Protein AF-A0A9E4YCP3-F1 (afdb_monomer)

Secondary structure (DSSP, 8-state):
----------------S---SS-SS-HHHHHHHHHHHTTSS-S-S-EETTT--B-S-SSSB-TTT--BHHHH-EESS--HHHHHHHHHHHHHHHHHHHHHHHHHHHHHHHHHHHHHHHH-S-HHHHHHHHHHHHHHHHHHHHHHHHHHHHHHHHHH--

Radius of gyration: 27.19 Å; Cα contacts (8 Å, |Δi|>4): 108; chains: 1; bounding box: 54×37×96 Å

pLDDT: mean 76.54, std 17.13, range [31.8, 91.44]

Sequence (158 aa):
MTRAQAGERPSSPGASAGARDDEIVSARLVAWLDAVLAGRAPNAGRFCGNCYHPRQAEDGDCPHCGSSVAKAGTVDSVPLVIIEAHRRRRGREGLVVRSIAWIGLTIGVVLALVPLAFAGVTWWTLTAFFGLLIFFYIFSANVANSLGDAWGYRWGLA

Solvent-accessible surface area (backbone atoms only — not comparable to full-atom values): 9597 Å² total; per-residue (Å²): 141,79,87,88,82,86,83,79,76,85,76,78,79,74,99,77,84,79,97,75,86,86,70,91,62,52,70,71,36,53,56,49,52,52,31,35,77,68,71,75,40,72,80,60,57,46,18,36,50,79,72,52,41,72,53,90,68,85,76,62,56,38,92,83,80,62,51,40,36,95,79,46,41,70,32,52,52,78,59,66,70,59,56,52,51,50,52,54,53,54,52,51,55,54,49,52,58,50,48,54,53,50,51,52,52,49,52,48,53,52,62,33,45,46,46,51,76,75,69,42,95,46,76,67,39,53,51,47,28,56,49,44,48,54,50,46,51,54,51,49,54,52,50,49,52,57,52,46,52,57,51,49,55,56,62,76,75,107

Structure (mmCIF, N/CA/C/O backbone):
data_AF-A0A9E4YCP3-F1
#
_entry.id   AF-A0A9E4YCP3-F1
#
loop_
_atom_site.group_PDB
_atom_site.id
_atom_site.type_symbol
_atom_site.label_atom_id
_atom_site.label_alt_id
_atom_site.label_comp_id
_atom_site.label_asym_id
_atom_site.label_entity_id
_atom_site.label_seq_id
_atom_site.pdbx_PDB_ins_code
_atom_site.Cartn_x
_atom_site.Cartn_y
_atom_site.Cartn_z
_atom_site.occupancy
_atom_site.B_iso_or_equiv
_atom_site.auth_seq_id
_atom_site.auth_comp_id
_atom_site.auth_asym_id
_atom_site.auth_atom_id
_atom_site.pdbx_PDB_model_num
ATOM 1 N N . MET A 1 1 ? 24.838 21.438 63.821 1.00 37.72 1 MET A N 1
ATOM 2 C CA . MET A 1 1 ? 25.461 21.666 62.497 1.00 37.72 1 MET A CA 1
ATOM 3 C C . MET A 1 1 ? 25.359 20.331 61.760 1.00 37.72 1 MET A C 1
ATOM 5 O O . MET A 1 1 ? 25.873 19.379 62.312 1.00 37.72 1 MET A O 1
ATOM 9 N N . THR A 1 2 ? 24.655 20.082 60.653 1.00 42.78 2 THR A N 1
ATOM 10 C CA . THR A 1 2 ? 24.003 20.904 59.618 1.00 42.78 2 THR A CA 1
ATOM 11 C C . THR A 1 2 ? 23.115 19.954 58.766 1.00 42.78 2 THR A C 1
ATOM 13 O O . THR A 1 2 ? 23.507 18.810 58.576 1.00 42.78 2 THR A O 1
ATOM 16 N N . ARG A 1 3 ? 21.927 20.432 58.335 1.00 41.78 3 ARG A N 1
ATOM 17 C CA . ARG A 1 3 ? 21.012 20.037 57.213 1.00 41.78 3 ARG A CA 1
ATOM 18 C C . ARG A 1 3 ? 21.318 18.765 56.382 1.00 41.78 3 ARG A C 1
ATOM 20 O O . ARG A 1 3 ? 22.441 18.608 55.938 1.00 41.78 3 ARG A O 1
ATOM 27 N N . ALA A 1 4 ? 20.377 17.840 56.135 1.00 43.50 4 ALA A N 1
ATOM 28 C CA . ALA A 1 4 ? 19.083 17.888 55.402 1.00 43.50 4 ALA A CA 1
ATOM 29 C C . ALA A 1 4 ? 19.172 17.467 53.912 1.00 43.50 4 ALA A C 1
ATOM 31 O O . ALA A 1 4 ? 20.151 17.787 53.252 1.00 43.50 4 ALA A O 1
ATOM 32 N N . GLN A 1 5 ? 18.052 16.890 53.428 1.00 47.66 5 GLN A N 1
ATOM 33 C CA . GLN A 1 5 ? 17.607 16.602 52.041 1.00 47.66 5 GLN A CA 1
ATOM 34 C C . GLN A 1 5 ? 17.860 15.149 51.581 1.00 47.66 5 GLN A C 1
ATOM 36 O O . GLN A 1 5 ? 18.993 14.757 51.344 1.00 47.66 5 GLN A O 1
ATOM 41 N N . ALA A 1 6 ? 16.881 14.230 51.581 1.00 45.66 6 ALA A N 1
ATOM 42 C CA . ALA A 1 6 ? 15.571 14.242 50.901 1.00 45.66 6 ALA A CA 1
ATOM 43 C C . ALA A 1 6 ? 15.721 14.525 49.398 1.00 45.66 6 ALA A C 1
ATOM 45 O O . ALA A 1 6 ? 15.612 15.660 48.952 1.00 45.66 6 ALA A O 1
ATOM 46 N N . GLY A 1 7 ? 16.043 13.473 48.641 1.00 37.69 7 GLY A N 1
ATOM 47 C CA . GLY A 1 7 ? 16.017 13.478 47.184 1.00 37.69 7 GLY A CA 1
ATOM 48 C C . GLY A 1 7 ? 14.645 13.033 46.691 1.00 37.69 7 GLY A C 1
ATOM 49 O O . GLY A 1 7 ? 14.375 11.834 46.600 1.00 37.69 7 GLY A O 1
ATOM 50 N N . GLU A 1 8 ? 13.788 14.010 46.409 1.00 39.44 8 GLU A N 1
ATOM 51 C CA . GLU A 1 8 ? 12.559 13.879 45.629 1.00 39.44 8 GLU A CA 1
ATOM 52 C C . GLU A 1 8 ? 12.842 13.128 44.312 1.00 39.44 8 GLU A C 1
ATOM 54 O O . GLU A 1 8 ? 13.697 13.536 43.523 1.00 39.44 8 GLU A O 1
ATOM 59 N N . ARG A 1 9 ? 12.105 12.045 44.029 1.00 38.47 9 ARG A N 1
ATOM 60 C CA . ARG A 1 9 ? 11.975 11.566 42.646 1.00 38.47 9 ARG A CA 1
ATOM 61 C C . ARG A 1 9 ? 11.066 12.555 41.918 1.00 38.47 9 ARG A C 1
ATOM 63 O O . ARG A 1 9 ? 9.967 12.792 42.418 1.00 38.47 9 ARG A O 1
ATOM 70 N N . PRO A 1 10 ? 11.445 13.090 40.748 1.00 41.00 10 PRO A N 1
ATOM 71 C CA . PRO A 1 10 ? 10.503 13.827 39.928 1.00 41.00 10 PRO A CA 1
ATOM 72 C C . PRO A 1 10 ? 9.403 12.870 39.458 1.00 41.00 10 PRO A C 1
ATOM 74 O O . PRO A 1 10 ? 9.589 12.039 38.567 1.00 41.00 10 PRO A O 1
ATOM 77 N N . SER A 1 11 ? 8.247 12.991 40.104 1.00 41.38 11 SER A N 1
ATOM 78 C CA . SER A 1 11 ? 6.947 12.566 39.609 1.00 41.38 11 SER A CA 1
ATOM 79 C C . SER A 1 11 ? 6.761 13.187 38.228 1.00 41.38 11 SER A C 1
ATOM 81 O O . SER A 1 11 ? 6.539 14.390 38.128 1.00 41.38 11 SER A O 1
ATOM 83 N N . SER A 1 12 ? 6.905 12.401 37.159 1.00 35.81 12 SER A N 1
ATOM 84 C CA . SER A 1 12 ? 6.539 12.860 35.817 1.00 35.81 12 SER A CA 1
ATOM 85 C C . SER A 1 12 ? 5.026 13.089 35.792 1.00 35.81 12 SER A C 1
ATOM 87 O O . SER A 1 12 ? 4.273 12.129 35.985 1.00 35.81 12 SER A O 1
ATOM 89 N N . PRO A 1 13 ? 4.555 14.332 35.604 1.00 35.47 13 PRO A N 1
ATOM 90 C CA . PRO A 1 13 ? 3.137 14.601 35.496 1.00 35.47 13 PRO A CA 1
ATOM 91 C C . PRO A 1 13 ? 2.648 14.138 34.120 1.00 35.47 13 PRO A C 1
ATOM 93 O O . PRO A 1 13 ? 3.174 14.548 33.092 1.00 35.47 13 PRO A O 1
ATOM 96 N N . GLY A 1 14 ? 1.636 13.271 34.124 1.00 36.06 14 GLY A N 1
ATOM 97 C CA . GLY A 1 14 ? 0.603 13.187 33.090 1.00 36.06 14 GLY A CA 1
ATOM 98 C C . GLY A 1 14 ? 1.053 13.151 31.628 1.00 36.06 14 GLY A C 1
ATOM 99 O O . GLY A 1 14 ? 0.891 14.132 30.912 1.00 36.06 14 GLY A O 1
ATOM 100 N N . ALA A 1 15 ? 1.434 11.973 31.131 1.00 33.62 15 ALA A N 1
ATOM 101 C CA . ALA A 1 15 ? 1.352 11.649 29.701 1.00 33.62 15 ALA A CA 1
ATOM 102 C C . ALA A 1 15 ? -0.031 11.057 29.352 1.00 33.62 15 ALA A C 1
ATOM 104 O O . ALA A 1 15 ? -0.149 10.002 28.735 1.00 33.62 15 ALA A O 1
ATOM 105 N N . SER A 1 16 ? -1.095 11.726 29.799 1.00 43.81 16 SER A N 1
ATOM 106 C CA . SER A 1 16 ? -2.481 11.392 29.467 1.00 43.81 16 SER A CA 1
ATOM 107 C C . SER A 1 16 ? -3.272 12.673 29.227 1.00 43.81 16 SER A C 1
ATOM 109 O O . SER A 1 16 ? -4.034 13.098 30.089 1.00 43.81 16 SER A O 1
ATOM 111 N N . ALA A 1 17 ? -3.059 13.304 28.074 1.00 34.56 17 ALA A N 1
ATOM 112 C CA . ALA A 1 17 ? -4.024 14.186 27.414 1.00 34.56 17 ALA A CA 1
ATOM 113 C C . ALA A 1 17 ? -3.404 14.723 26.119 1.00 34.56 17 ALA A C 1
ATOM 115 O O . ALA A 1 17 ? -2.462 15.504 26.178 1.00 34.56 17 ALA A O 1
ATOM 116 N N . GLY A 1 18 ? -3.948 14.333 24.962 1.00 31.80 18 GLY A N 1
ATOM 117 C CA . GLY A 1 18 ? -3.679 15.064 23.719 1.00 31.80 18 GLY A CA 1
ATOM 118 C C . GLY A 1 18 ? -3.519 14.258 22.434 1.00 31.80 18 GLY A C 1
ATOM 119 O O . GLY A 1 18 ? -3.129 14.846 21.442 1.00 31.80 18 GLY A O 1
ATOM 120 N N . ALA A 1 19 ? -3.828 12.958 22.401 1.00 33.78 19 ALA A N 1
ATOM 121 C CA . ALA A 1 19 ? -4.127 12.273 21.139 1.00 33.78 19 ALA A CA 1
ATOM 122 C C . ALA A 1 19 ? -5.638 12.360 20.884 1.00 33.78 19 ALA A C 1
ATOM 124 O O . ALA A 1 19 ? -6.377 11.388 21.015 1.00 33.78 19 ALA A O 1
ATOM 125 N N . ARG A 1 20 ? -6.117 13.573 20.637 1.00 45.34 20 ARG A N 1
ATOM 126 C CA . ARG A 1 20 ? -7.405 13.815 19.998 1.00 45.34 20 ARG A CA 1
ATOM 127 C C . ARG A 1 20 ? -7.084 14.776 18.875 1.00 45.34 20 ARG A C 1
ATOM 129 O O . ARG A 1 20 ? -6.691 15.894 19.174 1.00 45.34 20 ARG A O 1
ATOM 136 N N . ASP A 1 21 ? -7.042 14.255 17.655 1.00 38.41 21 ASP A N 1
ATOM 137 C CA . ASP A 1 21 ? -7.898 14.716 16.562 1.00 38.41 21 ASP A CA 1
ATOM 138 C C . ASP A 1 21 ? -7.648 13.838 15.309 1.00 38.41 21 ASP A C 1
ATOM 140 O O . ASP A 1 21 ? -6.514 13.543 14.943 1.00 38.41 21 ASP A O 1
ATOM 144 N N 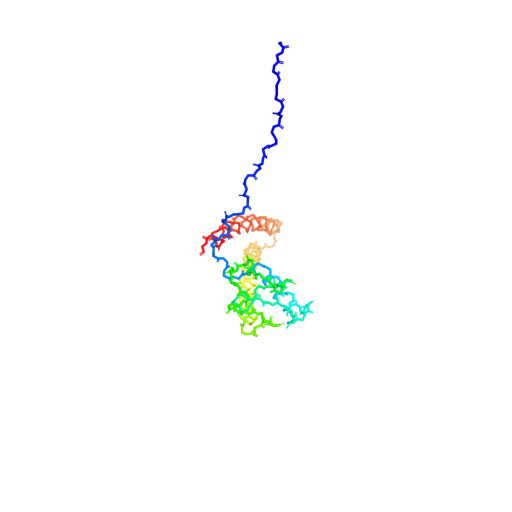. ASP A 1 22 ? -8.759 13.363 14.734 1.00 42.69 22 ASP A N 1
ATOM 145 C CA . ASP A 1 22 ? -8.967 12.925 13.340 1.00 42.69 22 ASP A CA 1
ATOM 146 C C . ASP A 1 22 ? -8.828 11.468 12.860 1.00 42.69 22 ASP A C 1
ATOM 148 O O . ASP A 1 22 ? -9.164 11.203 11.703 1.00 42.69 22 ASP A O 1
ATOM 152 N N . GLU A 1 23 ? -8.551 10.464 13.701 1.00 56.12 23 GLU A N 1
ATOM 153 C CA . GLU A 1 23 ? -8.837 9.074 13.286 1.00 56.12 23 GLU A CA 1
ATOM 154 C C . GLU A 1 23 ? -10.245 8.646 13.730 1.00 56.12 23 GLU A C 1
ATOM 156 O O . GLU A 1 23 ? -10.467 8.136 14.826 1.00 56.12 23 GLU A O 1
ATOM 161 N N . ILE A 1 24 ? -11.231 8.854 12.845 1.00 66.75 24 ILE A N 1
ATOM 162 C CA . ILE A 1 24 ? -12.650 8.470 13.031 1.00 66.75 24 ILE A CA 1
ATOM 163 C C . ILE A 1 24 ? -12.791 6.987 13.446 1.00 66.75 24 ILE A C 1
ATOM 165 O O . ILE A 1 24 ? -13.755 6.598 14.110 1.00 66.75 24 ILE A O 1
ATOM 169 N N . VAL A 1 25 ? -11.817 6.149 13.076 1.00 77.38 25 VAL A N 1
ATOM 170 C CA . VAL A 1 25 ? -11.797 4.704 13.311 1.00 77.38 25 VAL A CA 1
ATOM 171 C C . VAL A 1 25 ? -10.536 4.322 14.082 1.00 77.38 25 VAL A C 1
ATOM 173 O O . VAL A 1 25 ? -9.429 4.533 13.609 1.00 77.38 25 VAL A O 1
ATOM 176 N N . SER A 1 26 ? -10.686 3.670 15.236 1.00 84.19 26 SER A N 1
ATOM 177 C CA . SER A 1 26 ? -9.526 3.253 16.033 1.00 84.19 26 SER A CA 1
ATOM 178 C C . SER A 1 26 ? -8.616 2.257 15.295 1.00 84.19 26 SER A C 1
ATOM 180 O O . SER A 1 26 ? -9.113 1.267 14.747 1.00 84.19 26 SER A O 1
ATOM 182 N N . ALA A 1 27 ? -7.293 2.403 15.414 1.00 84.38 27 ALA A N 1
ATOM 183 C CA . ALA A 1 27 ? -6.314 1.447 14.875 1.00 84.38 27 ALA A CA 1
ATOM 184 C C . ALA A 1 27 ? -6.573 -0.012 15.312 1.00 84.38 27 ALA A C 1
ATOM 186 O O . ALA A 1 27 ? -6.397 -0.960 14.545 1.00 84.38 27 ALA A O 1
ATOM 187 N N . ARG A 1 28 ? -7.071 -0.210 16.542 1.00 85.75 28 ARG A N 1
ATOM 188 C CA . ARG A 1 28 ? -7.444 -1.536 17.062 1.00 85.75 28 ARG A CA 1
ATOM 189 C C . ARG A 1 28 ? -8.630 -2.154 16.315 1.00 85.75 28 ARG A C 1
ATOM 191 O O . ARG A 1 28 ? -8.633 -3.359 16.076 1.00 85.75 28 ARG A O 1
ATOM 198 N N . LEU A 1 29 ? -9.623 -1.344 15.946 1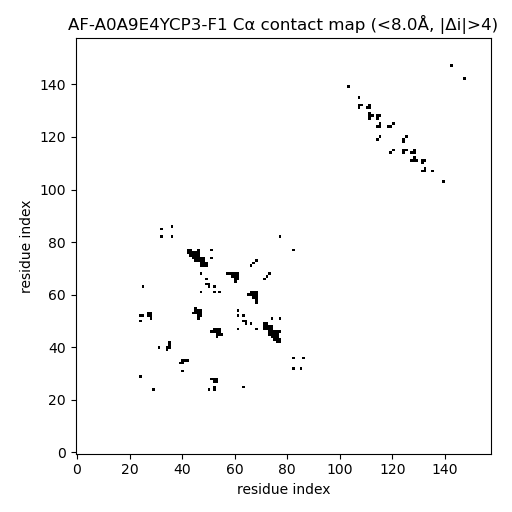.00 88.56 29 LEU A N 1
ATOM 199 C CA . LEU A 1 29 ? -10.750 -1.776 15.115 1.00 88.56 29 LEU A CA 1
ATOM 200 C C . LEU A 1 29 ? -10.274 -2.123 13.701 1.00 88.56 29 LEU A C 1
ATOM 202 O O . LEU A 1 29 ? -10.656 -3.166 13.185 1.00 88.56 29 LEU A O 1
ATOM 206 N N . VAL A 1 30 ? -9.390 -1.311 13.113 1.00 89.38 30 VAL A N 1
ATOM 207 C CA . VAL A 1 30 ? -8.793 -1.586 11.793 1.00 89.38 30 VAL A CA 1
ATOM 208 C C . 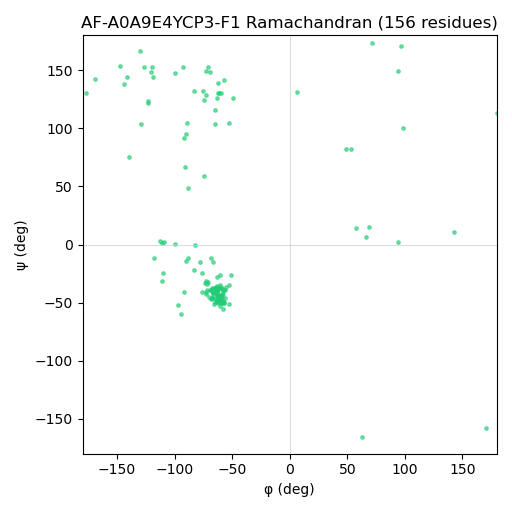VAL A 1 30 ? -8.074 -2.937 11.779 1.00 89.38 30 VAL A C 1
ATOM 210 O O . VAL A 1 30 ? -8.355 -3.774 10.923 1.00 89.38 30 VAL A O 1
ATOM 213 N N . ALA A 1 31 ? -7.209 -3.198 12.764 1.00 89.12 31 ALA A N 1
ATOM 214 C CA . ALA A 1 31 ? -6.495 -4.470 12.875 1.00 89.12 31 ALA A CA 1
ATOM 215 C C . ALA A 1 31 ? -7.445 -5.672 13.029 1.00 89.12 31 ALA A C 1
ATOM 217 O O . ALA A 1 31 ? -7.200 -6.748 12.478 1.00 89.12 31 ALA A O 1
ATOM 218 N N . TRP A 1 32 ? -8.548 -5.492 13.760 1.00 90.06 32 TRP A N 1
ATOM 219 C CA . TRP A 1 32 ? -9.560 -6.528 13.928 1.00 90.06 32 TRP A CA 1
ATOM 220 C C . TRP A 1 32 ? -10.347 -6.786 12.634 1.00 90.06 32 TRP A C 1
ATOM 222 O O . TRP A 1 32 ? -10.482 -7.939 12.226 1.00 90.06 32 TRP A O 1
ATOM 232 N N . LEU A 1 33 ? -10.788 -5.735 11.934 1.00 90.88 33 LEU A N 1
ATOM 233 C CA . LEU A 1 33 ? -11.452 -5.847 10.630 1.00 90.88 33 LEU A CA 1
ATOM 234 C C . LEU A 1 33 ? -10.555 -6.545 9.602 1.00 90.88 33 LEU A C 1
ATOM 236 O O . LEU A 1 33 ? -11.023 -7.384 8.834 1.00 90.88 33 LEU A O 1
ATOM 240 N N . ASP A 1 34 ? -9.255 -6.258 9.630 1.00 90.62 34 ASP A N 1
ATOM 241 C CA . ASP A 1 34 ? -8.262 -6.932 8.799 1.00 90.62 34 ASP A CA 1
ATOM 242 C C . ASP A 1 34 ? -8.136 -8.427 9.123 1.00 90.62 34 ASP A C 1
ATOM 244 O O . ASP A 1 34 ? -7.969 -9.244 8.214 1.00 90.62 34 ASP A O 1
ATOM 248 N N . ALA A 1 35 ? -8.230 -8.816 10.397 1.00 89.94 35 ALA A N 1
ATOM 249 C CA . ALA A 1 35 ? -8.245 -10.222 10.795 1.00 89.94 35 ALA A CA 1
ATOM 250 C C . ALA A 1 35 ? -9.520 -10.937 10.323 1.00 89.94 35 ALA A C 1
ATOM 252 O O . ALA A 1 35 ? -9.429 -12.067 9.839 1.00 89.94 35 ALA A O 1
ATOM 253 N N . VAL A 1 36 ? -10.677 -10.272 10.395 1.00 91.31 36 VAL A N 1
ATOM 254 C CA . VAL A 1 36 ? -11.959 -10.801 9.902 1.00 91.31 36 VAL A CA 1
ATOM 255 C C . VAL A 1 36 ? -11.940 -10.980 8.387 1.00 91.31 36 VAL A C 1
ATOM 257 O O . VAL A 1 36 ? -12.241 -12.063 7.891 1.00 91.31 36 VAL A O 1
ATOM 260 N N . LEU A 1 37 ? -11.513 -9.960 7.636 1.00 89.69 37 LEU A N 1
ATOM 261 C CA . LEU A 1 37 ? -11.404 -10.034 6.174 1.00 89.69 37 LEU A CA 1
ATOM 262 C C . LEU A 1 37 ? -10.381 -11.079 5.705 1.00 89.69 37 LEU A C 1
ATOM 264 O O . LEU A 1 37 ? -10.527 -11.629 4.616 1.00 89.69 37 LEU A O 1
ATOM 268 N N . ALA A 1 38 ? -9.357 -11.362 6.514 1.00 89.69 38 ALA A N 1
ATOM 269 C CA . ALA A 1 38 ? -8.379 -12.416 6.253 1.00 89.69 38 ALA A CA 1
ATOM 270 C C . ALA A 1 38 ? -8.852 -13.822 6.675 1.00 89.69 38 ALA A C 1
ATOM 272 O O . ALA A 1 38 ? -8.085 -14.773 6.536 1.00 89.69 38 ALA A O 1
ATOM 273 N N . GLY A 1 39 ? -10.061 -13.966 7.233 1.00 90.50 39 GLY A N 1
ATOM 274 C CA . GLY A 1 39 ? -10.572 -15.239 7.754 1.00 90.50 39 GLY A CA 1
ATOM 275 C C . GLY A 1 39 ? -9.848 -15.744 9.008 1.00 90.50 39 GLY A C 1
ATOM 276 O O . GLY A 1 39 ? -9.980 -16.909 9.365 1.00 90.50 39 GLY A O 1
ATOM 277 N N . ARG A 1 40 ? -9.067 -14.885 9.678 1.00 90.12 40 ARG A N 1
ATOM 278 C CA . ARG A 1 40 ? -8.296 -15.222 10.889 1.00 90.12 40 ARG A CA 1
ATOM 279 C C . ARG A 1 40 ? -9.072 -14.996 12.186 1.00 90.12 40 ARG A C 1
ATOM 281 O O . ARG A 1 40 ? -8.635 -15.461 13.232 1.00 90.12 40 ARG A O 1
ATOM 288 N N . ALA A 1 41 ? -10.188 -14.273 12.129 1.00 89.50 41 ALA A N 1
ATOM 289 C CA . ALA A 1 41 ? -11.069 -14.031 13.265 1.00 89.50 41 ALA A CA 1
ATOM 290 C C . ALA A 1 41 ? -12.542 -14.061 12.820 1.00 89.50 41 ALA A C 1
ATOM 292 O O . ALA A 1 41 ? -12.850 -13.595 11.721 1.00 89.50 41 ALA A O 1
ATOM 293 N N . PRO A 1 42 ? -13.466 -14.579 13.647 1.00 89.56 42 PRO A N 1
ATOM 294 C CA . PRO A 1 42 ? -14.896 -14.448 13.385 1.00 89.56 42 PRO A CA 1
ATOM 295 C C . PRO A 1 42 ? -15.364 -12.998 13.605 1.00 89.56 42 PRO A C 1
ATOM 297 O O . PRO A 1 42 ? -14.806 -12.288 14.441 1.00 89.56 42 PRO A O 1
ATOM 300 N N . ASN A 1 43 ? -16.428 -12.567 12.909 1.00 89.50 43 ASN A N 1
ATOM 301 C CA . ASN A 1 43 ? -17.135 -11.303 13.191 1.00 89.50 43 ASN A CA 1
ATOM 302 C C . ASN A 1 43 ? -17.998 -11.437 14.463 1.00 89.50 43 ASN A C 1
ATOM 304 O O . ASN A 1 43 ? -19.221 -11.335 14.415 1.00 89.50 43 ASN A O 1
ATOM 308 N N . ALA A 1 44 ? -17.357 -11.759 15.581 1.00 88.81 44 ALA A N 1
ATOM 309 C CA . ALA A 1 44 ? -17.982 -11.923 16.883 1.00 88.81 44 ALA A CA 1
ATOM 310 C C . ALA A 1 44 ? -17.030 -11.400 17.961 1.00 88.81 44 ALA A C 1
ATOM 312 O O . ALA A 1 44 ? -15.818 -11.623 17.900 1.00 88.81 44 ALA A O 1
ATOM 313 N N . GLY A 1 45 ? -17.567 -10.685 18.941 1.00 88.31 45 GLY A N 1
ATOM 314 C CA . GLY A 1 45 ? -16.782 -10.090 20.013 1.00 88.31 45 GLY A CA 1
ATOM 315 C C . GLY A 1 45 ? -17.625 -9.151 20.855 1.00 88.31 45 GLY A C 1
ATOM 316 O O . GLY A 1 45 ? -18.838 -9.261 20.875 1.00 88.31 45 GLY A O 1
ATOM 317 N N . ARG A 1 46 ? -16.978 -8.221 21.555 1.00 89.00 46 ARG A N 1
ATOM 318 C CA . ARG A 1 46 ? -17.662 -7.135 22.260 1.00 89.00 46 ARG A CA 1
ATOM 319 C C . ARG A 1 46 ? -17.121 -5.810 21.762 1.00 89.00 46 ARG A C 1
ATOM 321 O O . ARG A 1 46 ? -15.919 -5.548 21.861 1.00 89.00 46 ARG A O 1
ATOM 328 N N . PHE A 1 47 ? -18.007 -4.975 21.241 1.00 91.25 47 PHE A N 1
ATOM 329 C CA . PHE A 1 47 ? -17.657 -3.686 20.661 1.00 91.25 47 PHE A CA 1
ATOM 330 C C . PHE A 1 47 ? -18.477 -2.571 21.302 1.00 91.25 47 PHE A C 1
ATOM 332 O O . PHE A 1 47 ? -19.590 -2.781 21.780 1.00 91.25 47 PHE A O 1
ATOM 339 N N . CYS A 1 48 ? -17.926 -1.362 21.315 1.00 89.69 48 CYS A N 1
ATOM 340 C CA . CYS A 1 48 ? -18.679 -0.169 21.687 1.00 89.69 48 CYS A CA 1
ATOM 341 C C . CYS A 1 48 ? -19.840 0.056 20.703 1.00 89.69 48 CYS A C 1
ATOM 343 O O . CYS A 1 48 ? -19.600 0.095 19.500 1.00 89.69 48 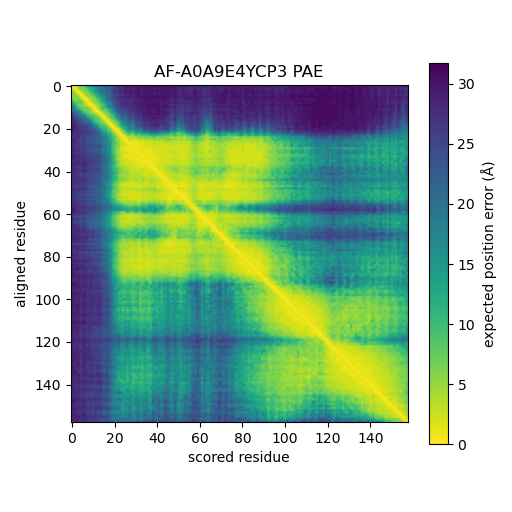CYS A O 1
ATOM 345 N N . GLY A 1 49 ? -21.066 0.280 21.187 1.00 89.31 49 GLY A N 1
ATOM 346 C CA . GLY A 1 49 ? -22.218 0.523 20.307 1.00 89.31 49 GLY A CA 1
ATOM 347 C C . GLY A 1 49 ? -22.184 1.848 19.531 1.00 89.31 49 GLY A C 1
ATOM 348 O O . GLY A 1 49 ? -22.963 2.022 18.603 1.00 89.31 49 GLY A O 1
ATOM 349 N N . ASN A 1 50 ? -21.272 2.771 19.868 1.00 88.62 50 ASN A N 1
ATOM 350 C CA . ASN A 1 50 ? -21.122 4.055 19.172 1.00 88.62 50 ASN A CA 1
ATOM 351 C C . ASN A 1 50 ? -20.008 4.041 18.110 1.00 88.62 50 ASN A C 1
ATOM 353 O O . ASN A 1 50 ? -20.234 4.417 16.966 1.00 88.62 50 ASN A O 1
ATOM 357 N N . CYS A 1 51 ? -18.792 3.619 18.480 1.00 87.06 51 CYS A N 1
ATOM 358 C CA . CYS A 1 51 ? -17.622 3.666 17.586 1.00 87.06 51 CYS A CA 1
ATOM 359 C C . CYS A 1 51 ? -17.096 2.290 17.154 1.00 87.06 51 CYS A C 1
ATOM 361 O O . CYS A 1 51 ? -16.053 2.211 16.510 1.00 87.06 51 CYS A O 1
ATOM 363 N N . TYR A 1 52 ? -17.760 1.202 17.556 1.00 90.81 52 TYR A N 1
ATOM 364 C CA . TYR A 1 52 ? -17.359 -0.182 17.280 1.00 90.81 52 TYR A CA 1
ATOM 365 C C . TYR A 1 52 ? -15.953 -0.565 17.769 1.00 90.81 52 TYR A C 1
ATOM 367 O O . TYR A 1 52 ? -15.432 -1.612 17.399 1.00 90.81 52 TYR A O 1
ATOM 375 N N . HIS A 1 53 ? -15.324 0.237 18.634 1.00 89.50 53 HIS A N 1
ATOM 376 C CA . HIS A 1 53 ? -14.028 -0.104 19.215 1.00 89.50 53 HIS A CA 1
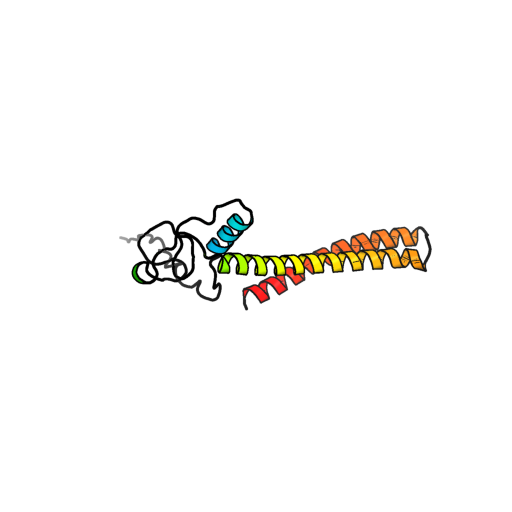ATOM 377 C C . HIS A 1 53 ? -14.119 -1.422 20.008 1.00 89.50 53 HIS A C 1
ATOM 379 O O . HIS A 1 53 ? -15.022 -1.539 20.847 1.00 89.50 53 HIS A O 1
ATOM 385 N N . PRO A 1 54 ? -13.208 -2.394 19.796 1.00 89.62 54 PRO A N 1
ATOM 386 C CA . PRO A 1 54 ? -13.193 -3.638 20.563 1.00 89.62 54 PRO A CA 1
ATOM 387 C C . PRO A 1 54 ? -12.958 -3.372 22.057 1.00 89.62 54 PRO A C 1
ATOM 389 O O . PRO A 1 54 ? -12.014 -2.669 22.418 1.00 89.62 54 PRO A O 1
ATOM 392 N N . ARG A 1 55 ? -13.784 -3.950 22.936 1.00 85.81 55 ARG A N 1
ATOM 393 C CA . ARG A 1 55 ? -13.706 -3.771 24.399 1.00 85.81 55 ARG A CA 1
ATOM 394 C C . ARG A 1 55 ? -13.463 -5.096 25.119 1.00 85.81 55 ARG A C 1
ATOM 396 O O . ARG A 1 55 ? -13.835 -6.156 24.628 1.00 85.81 55 ARG A O 1
ATOM 403 N N . GLN A 1 56 ? -12.840 -5.018 26.298 1.00 78.50 56 GLN A N 1
ATOM 404 C CA . GLN A 1 56 ? -12.637 -6.174 27.183 1.00 78.50 56 GLN A CA 1
ATOM 405 C C . GLN A 1 56 ? -13.461 -6.120 28.477 1.00 78.50 56 GLN A C 1
ATOM 407 O O . GLN A 1 56 ? -13.854 -7.173 28.964 1.00 78.50 56 GLN A O 1
ATOM 412 N N . ALA A 1 57 ? -13.746 -4.927 29.009 1.00 74.12 57 ALA A N 1
ATOM 413 C CA . ALA A 1 57 ? -14.573 -4.737 30.203 1.00 74.12 57 ALA A CA 1
ATOM 414 C C . ALA A 1 57 ? -16.008 -4.341 29.826 1.00 74.12 57 ALA A C 1
ATOM 416 O O . ALA A 1 57 ? -16.207 -3.654 28.822 1.00 74.12 57 ALA A O 1
ATOM 417 N N . GLU A 1 58 ? -16.990 -4.759 30.629 1.00 67.75 58 GLU A N 1
ATOM 418 C CA . GLU A 1 58 ? -18.396 -4.367 30.455 1.00 67.75 58 GLU A CA 1
ATOM 419 C C . GLU A 1 58 ? -18.623 -2.936 30.945 1.00 67.75 58 GLU A C 1
ATOM 421 O O . GLU A 1 58 ? -19.198 -2.133 30.213 1.00 67.75 58 GLU A O 1
ATOM 426 N N . ASP A 1 59 ? -18.012 -2.563 32.068 1.00 67.81 59 ASP A N 1
ATOM 427 C CA . ASP A 1 59 ? -18.221 -1.266 32.707 1.00 67.81 59 ASP A CA 1
ATOM 428 C C . ASP A 1 59 ? -17.203 -0.199 32.276 1.00 67.81 59 ASP A C 1
ATOM 430 O O . ASP A 1 59 ? -16.074 -0.494 31.873 1.00 67.81 59 ASP A O 1
ATOM 434 N N . GLY A 1 60 ? -17.621 1.065 32.347 1.00 80.38 60 GLY A N 1
ATOM 435 C CA . GLY A 1 60 ? -16.782 2.236 32.084 1.00 80.38 60 GLY A CA 1
ATOM 436 C C . GLY A 1 60 ? -16.888 2.817 30.673 1.00 80.38 60 GLY A C 1
ATOM 437 O O . GLY A 1 60 ? -17.511 2.257 29.768 1.00 80.38 60 GLY A O 1
ATOM 438 N N . ASP A 1 61 ? -16.277 3.981 30.490 1.00 86.00 61 ASP A N 1
ATOM 439 C CA . ASP A 1 61 ? -16.328 4.710 29.227 1.00 86.00 61 ASP A CA 1
ATOM 440 C C . ASP A 1 61 ? -15.481 4.034 28.144 1.00 86.00 61 ASP A C 1
ATOM 442 O O . ASP A 1 61 ? -14.469 3.375 28.405 1.00 86.00 61 ASP A O 1
ATOM 446 N N . CYS A 1 62 ? -15.899 4.178 26.887 1.00 85.75 62 CYS A N 1
ATOM 447 C CA . CYS A 1 62 ? -15.101 3.709 25.765 1.00 85.75 62 CYS A CA 1
ATOM 448 C C . CYS A 1 62 ? -13.768 4.480 25.717 1.00 85.75 62 CYS A C 1
ATOM 450 O O . CYS A 1 62 ? -13.799 5.705 25.601 1.00 85.75 62 CYS A O 1
ATOM 452 N N . PRO A 1 63 ? -12.603 3.804 25.700 1.00 84.62 63 PRO A N 1
ATOM 453 C CA . PRO A 1 63 ? -11.305 4.484 25.676 1.00 84.62 63 PRO A CA 1
ATOM 454 C C . PRO A 1 63 ? -11.045 5.255 24.373 1.00 84.62 63 PRO A C 1
ATOM 456 O O . PRO A 1 63 ? -10.130 6.067 24.325 1.00 84.62 63 PRO A O 1
ATOM 459 N N . HIS A 1 64 ? -11.827 4.995 23.318 1.00 85.00 64 HIS A N 1
ATOM 460 C CA . HIS A 1 64 ? -11.678 5.646 22.020 1.00 85.00 64 HIS A CA 1
ATOM 461 C C . HIS A 1 64 ? -12.593 6.866 21.866 1.00 85.00 64 HIS A C 1
ATOM 463 O O . HIS A 1 64 ? -12.118 7.976 21.673 1.00 85.00 64 HIS A O 1
ATOM 469 N N . CYS A 1 65 ? -13.914 6.679 21.960 1.00 86.00 65 CYS A N 1
ATOM 470 C CA . CYS A 1 65 ? -14.873 7.767 21.739 1.00 86.00 65 CYS A CA 1
ATOM 471 C C . CYS A 1 65 ? -15.416 8.399 23.027 1.00 86.00 65 CYS A C 1
ATOM 473 O O . CYS A 1 65 ? -16.281 9.267 22.950 1.00 86.00 65 CYS A O 1
ATOM 475 N N . GLY A 1 66 ? -14.991 7.930 24.205 1.00 85.06 66 GLY A N 1
ATOM 476 C CA . GLY A 1 66 ? -15.429 8.451 25.504 1.00 85.06 66 GLY A CA 1
ATOM 477 C C . GLY A 1 66 ? -16.906 8.215 25.835 1.00 85.06 66 GLY A C 1
ATOM 478 O O . GLY A 1 66 ? -17.399 8.737 26.827 1.00 85.06 66 GLY A O 1
ATOM 479 N N . SER A 1 67 ? -17.649 7.460 25.019 1.00 84.25 67 SER A N 1
ATOM 480 C CA . SER A 1 67 ? -19.063 7.194 25.290 1.00 84.25 67 SER A CA 1
ATOM 481 C C . SER A 1 67 ? -19.211 6.164 26.404 1.00 84.25 67 SER A C 1
ATOM 483 O O . SER A 1 67 ? -18.611 5.086 26.320 1.00 84.25 67 SER A O 1
ATOM 485 N N . SER A 1 68 ? -20.068 6.456 27.379 1.00 82.62 68 SER A N 1
ATOM 486 C CA . SER A 1 68 ? -20.428 5.510 28.432 1.00 82.62 68 SER A CA 1
ATOM 487 C C . SER A 1 68 ? -21.269 4.352 27.893 1.00 82.62 68 SER A C 1
ATOM 489 O O . SER A 1 68 ? -22.070 4.511 26.961 1.00 82.62 68 SER A O 1
ATOM 491 N N . VAL A 1 69 ? -21.123 3.175 28.506 1.00 77.69 69 VAL A N 1
ATOM 492 C CA . VAL A 1 69 ? -21.933 1.990 28.167 1.00 77.69 69 VAL A CA 1
ATOM 493 C C . VAL A 1 69 ? -23.417 2.242 28.402 1.00 77.69 69 VAL A C 1
ATOM 495 O O . VAL A 1 69 ? -24.238 1.812 27.603 1.00 77.69 69 VAL A O 1
ATOM 498 N N . ALA A 1 70 ? -23.768 3.022 29.425 1.00 74.69 70 ALA A N 1
ATOM 499 C CA . ALA A 1 70 ? -25.156 3.385 29.700 1.00 74.69 70 ALA A CA 1
ATOM 500 C C . ALA A 1 70 ? -25.822 4.162 28.547 1.00 74.69 70 ALA A C 1
ATOM 502 O O . ALA A 1 70 ? -27.039 4.115 28.401 1.00 74.69 70 ALA A O 1
ATOM 503 N N . LYS A 1 71 ? -25.039 4.876 27.725 1.00 77.12 71 LYS A N 1
ATOM 504 C CA . LYS A 1 71 ? -25.556 5.697 26.623 1.00 77.12 71 LYS A CA 1
ATOM 505 C C . LYS A 1 71 ? -25.639 4.946 25.293 1.00 77.12 71 LYS A C 1
ATOM 507 O O . LYS A 1 71 ? -26.583 5.161 24.543 1.00 77.12 71 LYS A O 1
ATOM 512 N N . ALA A 1 72 ? -24.636 4.129 24.976 1.00 78.00 72 ALA A N 1
ATOM 513 C CA . ALA A 1 72 ? -24.500 3.501 23.656 1.00 78.00 72 ALA A CA 1
ATOM 514 C C . ALA A 1 72 ? -24.548 1.965 23.679 1.00 78.00 72 ALA A C 1
ATOM 516 O O . ALA A 1 72 ? -24.636 1.346 22.623 1.00 78.00 72 ALA A O 1
ATOM 517 N N . GLY A 1 73 ? -24.472 1.348 24.859 1.00 84.88 73 GLY A N 1
ATOM 518 C CA . GLY A 1 73 ? -24.416 -0.099 25.023 1.00 84.88 73 GLY A CA 1
ATOM 519 C C . GLY A 1 73 ? -23.178 -0.749 24.400 1.00 84.88 73 GLY A C 1
ATOM 520 O O . GLY A 1 73 ? -22.186 -0.100 24.034 1.00 84.88 73 GLY A O 1
ATOM 521 N N . THR A 1 74 ? -23.255 -2.071 24.278 1.00 88.56 74 THR A N 1
ATOM 522 C CA . THR A 1 74 ? -22.290 -2.906 23.561 1.00 88.56 74 THR A CA 1
ATOM 523 C C . THR A 1 74 ? -22.985 -3.661 22.440 1.00 88.56 74 THR A C 1
ATOM 525 O O . THR A 1 74 ? -24.154 -4.017 22.560 1.00 88.56 74 THR A O 1
ATOM 528 N N . VAL A 1 75 ? -22.255 -3.918 21.358 1.00 90.31 75 VAL A N 1
ATOM 529 C CA . VAL A 1 75 ? -22.715 -4.757 20.246 1.00 90.31 75 VAL A CA 1
ATOM 530 C C . VAL A 1 75 ? -21.800 -5.966 20.101 1.00 90.31 75 VAL A C 1
ATOM 532 O O . VAL A 1 75 ? -20.587 -5.852 20.301 1.00 90.31 75 VAL A O 1
ATOM 535 N N . ASP A 1 76 ? -22.379 -7.110 19.741 1.00 90.75 76 ASP A N 1
ATOM 536 C CA . ASP A 1 76 ? -21.652 -8.387 19.690 1.00 90.75 76 ASP A CA 1
ATOM 537 C C . ASP A 1 76 ? -20.973 -8.659 18.338 1.00 90.75 76 ASP A C 1
ATOM 539 O O . ASP A 1 76 ? -20.157 -9.568 18.185 1.00 90.75 76 ASP A O 1
ATOM 543 N N . SER A 1 77 ? -21.302 -7.857 17.327 1.00 90.25 77 SER A N 1
ATOM 544 C CA . SER A 1 77 ? -20.717 -7.936 15.992 1.00 90.25 77 SER A CA 1
ATOM 545 C C . SER A 1 77 ? -20.635 -6.553 15.364 1.00 90.25 77 SER A C 1
ATOM 547 O O . SER A 1 77 ? -21.411 -5.650 15.692 1.00 90.25 77 SER A O 1
ATOM 549 N N . VAL A 1 78 ? -19.678 -6.382 14.456 1.00 90.38 78 VAL A N 1
ATOM 550 C CA . VAL A 1 78 ? -19.577 -5.158 13.665 1.00 90.38 78 VAL A CA 1
ATOM 551 C C . VAL A 1 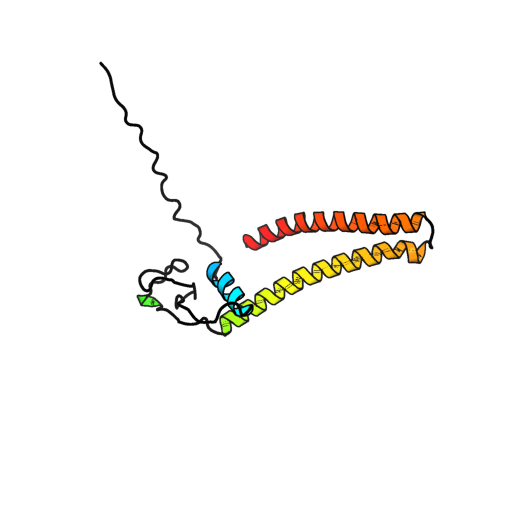78 ? -20.542 -5.274 12.477 1.00 90.38 78 VAL A C 1
ATOM 553 O O . VAL A 1 78 ? -20.529 -6.304 11.788 1.00 90.38 78 VAL A O 1
ATOM 556 N N . PRO A 1 79 ? -21.371 -4.247 12.198 1.00 89.81 79 PRO A N 1
ATOM 557 C CA . PRO A 1 79 ? -22.305 -4.278 11.080 1.00 89.81 79 PRO A CA 1
ATOM 558 C C . PRO A 1 79 ? -21.600 -4.515 9.745 1.00 89.81 79 PRO A C 1
ATOM 560 O O . PRO A 1 79 ? -20.539 -3.944 9.474 1.00 89.81 79 PRO A O 1
ATOM 563 N N . LEU A 1 80 ? -22.240 -5.299 8.874 1.00 88.94 80 LEU A N 1
ATOM 564 C CA . LEU A 1 80 ? -21.694 -5.667 7.563 1.00 88.94 80 LEU A CA 1
ATOM 565 C C . LEU A 1 80 ? -21.310 -4.436 6.723 1.00 88.94 80 LEU A C 1
ATOM 567 O O . LEU A 1 80 ? -20.275 -4.431 6.064 1.00 88.94 80 LEU A O 1
ATOM 571 N N . VAL A 1 81 ? -22.098 -3.360 6.827 1.00 88.75 81 VAL A N 1
ATOM 572 C CA . VAL A 1 81 ? -21.870 -2.082 6.132 1.00 88.75 81 VAL A CA 1
ATOM 573 C C . VAL A 1 81 ? -20.492 -1.489 6.454 1.00 88.75 81 VAL A C 1
ATOM 575 O O . VAL A 1 81 ? -19.817 -0.980 5.561 1.00 88.75 81 VAL A O 1
ATOM 578 N N . ILE A 1 82 ? -20.036 -1.588 7.707 1.00 87.69 82 ILE A N 1
ATOM 579 C CA . ILE A 1 82 ? -18.724 -1.072 8.130 1.00 87.69 82 ILE A CA 1
ATOM 580 C C . ILE A 1 82 ? -17.597 -1.954 7.580 1.00 87.69 82 ILE A C 1
ATOM 582 O O . ILE A 1 82 ? -16.591 -1.445 7.085 1.00 87.69 82 ILE A O 1
ATOM 586 N N . ILE A 1 83 ? -17.784 -3.276 7.604 1.00 87.25 83 ILE A N 1
ATOM 587 C CA . ILE A 1 83 ? -16.825 -4.244 7.052 1.00 87.25 83 ILE A CA 1
ATOM 588 C C . ILE A 1 83 ? -16.660 -4.033 5.539 1.00 87.25 83 ILE A C 1
ATOM 590 O O . ILE A 1 83 ? -15.541 -4.021 5.021 1.00 87.25 83 ILE A O 1
ATOM 594 N N . GLU A 1 84 ? -17.761 -3.821 4.821 1.00 88.50 84 GLU A N 1
ATOM 595 C CA . GLU A 1 84 ? -17.756 -3.541 3.386 1.00 88.50 84 GLU A CA 1
ATOM 596 C C . GLU A 1 84 ? -17.112 -2.196 3.053 1.00 88.50 84 GLU A C 1
ATOM 598 O O . GLU A 1 84 ? -16.323 -2.112 2.105 1.00 88.50 84 GLU A O 1
ATOM 603 N N . ALA A 1 85 ? -17.400 -1.154 3.837 1.00 85.81 85 ALA A N 1
ATOM 604 C CA . ALA A 1 85 ? -16.753 0.145 3.695 1.00 85.81 85 ALA A CA 1
ATOM 605 C C . ALA A 1 85 ? -15.227 0.025 3.865 1.00 85.81 85 ALA A C 1
ATOM 607 O O . ALA A 1 85 ? -14.472 0.517 3.019 1.00 85.81 85 ALA A O 1
ATOM 608 N N . HIS A 1 86 ? -14.769 -0.713 4.884 1.00 85.94 86 HIS A N 1
ATOM 609 C CA . HIS A 1 86 ? -13.345 -0.984 5.115 1.00 85.94 86 HIS A CA 1
ATOM 610 C C . HIS A 1 86 ? -12.708 -1.772 3.963 1.00 85.94 86 HIS A C 1
ATOM 612 O O . HIS A 1 86 ? -11.651 -1.398 3.451 1.00 85.94 86 HIS A O 1
ATOM 618 N N . ARG A 1 87 ? -13.391 -2.810 3.461 1.00 85.25 87 ARG A N 1
ATOM 619 C CA . ARG A 1 87 ? -12.934 -3.599 2.304 1.00 85.25 87 ARG A CA 1
ATOM 620 C C . ARG A 1 87 ? -12.733 -2.731 1.059 1.00 85.25 87 ARG A C 1
ATOM 622 O O . ARG A 1 87 ? -11.737 -2.898 0.352 1.00 85.25 87 ARG A O 1
ATOM 629 N N . ARG A 1 88 ? -13.654 -1.801 0.784 1.00 83.06 88 ARG A N 1
ATOM 630 C CA . ARG A 1 88 ? -13.548 -0.874 -0.357 1.00 83.06 88 ARG A CA 1
ATOM 631 C C . ARG A 1 88 ? -12.376 0.093 -0.199 1.00 83.06 88 ARG A C 1
ATOM 633 O O . ARG A 1 88 ? -11.665 0.325 -1.176 1.00 83.06 88 ARG A O 1
ATOM 640 N N . ARG A 1 89 ? -12.147 0.619 1.009 1.00 78.25 89 ARG A N 1
ATOM 641 C CA . ARG A 1 89 ? -11.009 1.506 1.302 1.00 78.25 89 ARG A CA 1
ATOM 642 C C . ARG A 1 89 ? -9.675 0.802 1.031 1.00 78.25 89 ARG A C 1
ATOM 644 O O . ARG A 1 89 ? -8.887 1.287 0.222 1.00 78.25 89 ARG A O 1
ATOM 651 N N . ARG A 1 90 ? -9.501 -0.409 1.572 1.00 74.50 90 ARG A N 1
ATOM 652 C CA . ARG A 1 90 ? -8.297 -1.239 1.379 1.00 74.50 90 ARG A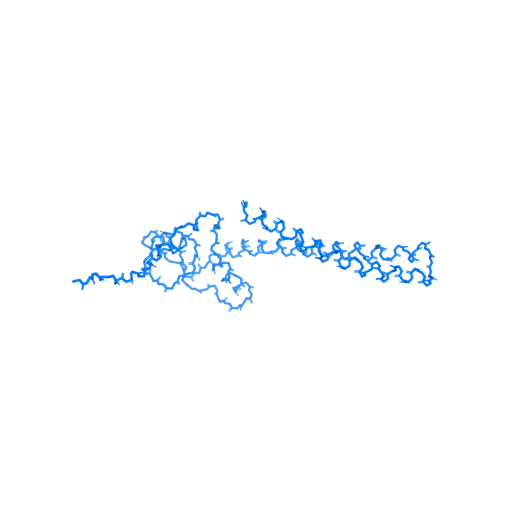 CA 1
ATOM 653 C C . ARG A 1 90 ? -8.039 -1.589 -0.091 1.00 74.50 90 ARG A C 1
ATOM 655 O O . ARG A 1 90 ? -6.898 -1.614 -0.546 1.00 74.50 90 ARG A O 1
ATOM 662 N N . GLY A 1 91 ? -9.105 -1.847 -0.854 1.00 68.31 91 GLY A N 1
ATOM 663 C CA . GLY A 1 91 ? -9.011 -2.139 -2.287 1.00 68.31 91 GLY A CA 1
ATOM 664 C C . GLY A 1 91 ? -8.458 -0.971 -3.109 1.00 68.31 91 GLY A C 1
ATOM 665 O O . GLY A 1 91 ? -7.701 -1.192 -4.052 1.00 68.31 91 GLY A O 1
ATOM 666 N N . ARG A 1 92 ? -8.784 0.273 -2.736 1.00 66.44 92 ARG A N 1
ATOM 667 C CA . ARG A 1 92 ? -8.290 1.473 -3.430 1.00 66.44 92 ARG A CA 1
ATOM 668 C C . ARG A 1 92 ? -6.812 1.727 -3.155 1.00 66.44 92 ARG A C 1
ATOM 670 O O . ARG A 1 92 ? -6.074 2.007 -4.092 1.00 66.44 92 ARG A O 1
ATOM 677 N N . GLU A 1 93 ? -6.376 1.573 -1.910 1.00 65.75 93 GLU A N 1
ATOM 678 C CA . GLU A 1 93 ? -4.964 1.722 -1.532 1.00 65.75 93 GLU A CA 1
ATOM 679 C C . GLU A 1 93 ? -4.095 0.661 -2.222 1.00 65.75 93 GLU A C 1
ATOM 681 O O . GLU A 1 93 ? -3.082 0.989 -2.839 1.00 65.75 93 GLU A O 1
ATOM 686 N N . GLY A 1 94 ? -4.552 -0.597 -2.235 1.00 63.75 94 GLY A N 1
ATOM 687 C CA . GLY A 1 94 ? -3.857 -1.679 -2.934 1.00 63.75 94 GLY A CA 1
ATOM 688 C C . GLY A 1 94 ? -3.758 -1.462 -4.448 1.00 63.75 94 GLY A C 1
ATOM 689 O O . GLY A 1 94 ? -2.721 -1.758 -5.042 1.00 63.75 94 GLY A O 1
ATOM 690 N N . LEU A 1 95 ? -4.805 -0.918 -5.081 1.00 65.88 95 LEU A N 1
ATOM 691 C CA . LEU A 1 95 ? -4.790 -0.604 -6.512 1.00 65.88 95 LEU A CA 1
ATOM 692 C C . LEU A 1 95 ? -3.832 0.538 -6.851 1.00 65.88 95 LEU A C 1
ATOM 694 O O . LEU A 1 95 ? -3.148 0.440 -7.863 1.00 65.88 95 LEU A O 1
ATOM 698 N N . VAL A 1 96 ? -3.754 1.580 -6.019 1.00 70.44 96 VAL A N 1
ATOM 699 C CA . VAL A 1 96 ? -2.850 2.722 -6.239 1.00 70.44 96 VAL A CA 1
ATOM 700 C C . VAL A 1 96 ? -1.389 2.307 -6.079 1.00 70.44 96 VAL A C 1
ATOM 702 O O . VAL A 1 96 ? -0.570 2.597 -6.947 1.00 70.44 96 VAL A O 1
ATOM 705 N N . VAL A 1 97 ? -1.052 1.567 -5.019 1.00 72.38 97 VAL A N 1
ATOM 706 C CA . VAL A 1 97 ? 0.326 1.082 -4.816 1.00 72.38 97 VAL A CA 1
ATOM 707 C C . VAL A 1 97 ? 0.742 0.166 -5.967 1.00 72.38 97 VAL A C 1
ATOM 709 O O . VAL A 1 97 ? 1.831 0.297 -6.530 1.00 72.38 97 VAL A O 1
ATOM 712 N N . ARG A 1 98 ? -0.152 -0.743 -6.369 1.00 75.88 98 ARG A N 1
ATOM 713 C CA . ARG A 1 98 ? 0.119 -1.690 -7.450 1.00 75.88 98 ARG A CA 1
ATOM 714 C C . ARG A 1 98 ? 0.204 -0.999 -8.811 1.00 75.88 98 ARG A C 1
ATOM 716 O O . ARG A 1 98 ? 1.074 -1.364 -9.594 1.00 75.88 98 ARG A O 1
ATOM 723 N N . SER A 1 99 ? -0.638 -0.008 -9.102 1.00 75.69 99 SER A N 1
ATOM 724 C CA . SER A 1 99 ? -0.588 0.717 -10.377 1.00 75.69 99 SER A CA 1
ATOM 725 C C . SER A 1 99 ? 0.692 1.539 -10.516 1.00 75.69 99 SER A C 1
ATOM 727 O O . SER A 1 99 ? 1.318 1.485 -11.570 1.00 75.69 99 SER A O 1
ATOM 729 N N . ILE A 1 100 ? 1.144 2.209 -9.451 1.00 80.75 100 ILE A N 1
ATOM 730 C CA . ILE A 1 100 ? 2.413 2.955 -9.448 1.00 80.75 100 ILE A CA 1
ATOM 731 C C . ILE A 1 100 ? 3.597 2.015 -9.708 1.00 80.75 100 ILE A C 1
ATOM 733 O O . ILE A 1 100 ? 4.439 2.310 -10.558 1.00 80.75 100 ILE A O 1
ATOM 737 N N . ALA A 1 101 ? 3.630 0.852 -9.048 1.00 80.75 101 ALA A N 1
ATOM 738 C CA . ALA A 1 101 ? 4.669 -0.151 -9.278 1.00 80.75 101 ALA A CA 1
ATOM 739 C C . ALA A 1 101 ? 4.687 -0.646 -10.737 1.00 80.75 101 ALA A C 1
ATOM 741 O O . ALA A 1 101 ? 5.751 -0.735 -11.352 1.00 80.75 101 ALA A O 1
ATOM 742 N N . TRP A 1 102 ? 3.513 -0.916 -11.318 1.00 82.12 102 TRP A N 1
ATOM 743 C CA . TRP A 1 102 ? 3.394 -1.332 -12.719 1.00 82.12 102 TRP A CA 1
ATOM 744 C C . TRP A 1 102 ? 3.803 -0.238 -13.708 1.00 82.12 102 TRP A C 1
ATOM 746 O O . TRP A 1 102 ? 4.438 -0.551 -14.714 1.00 82.12 102 TRP A O 1
ATOM 756 N N . ILE A 1 103 ? 3.490 1.030 -13.430 1.00 86.81 103 ILE A N 1
ATOM 757 C CA . ILE A 1 103 ? 3.907 2.164 -14.267 1.00 86.81 103 ILE A CA 1
ATOM 758 C C . ILE A 1 103 ? 5.432 2.274 -14.278 1.00 86.81 103 ILE A C 1
ATOM 760 O O . ILE A 1 103 ? 6.026 2.321 -15.353 1.00 86.81 103 ILE A O 1
ATOM 764 N N . GLY A 1 104 ? 6.068 2.246 -13.101 1.00 83.56 104 GLY A N 1
ATOM 765 C CA . GLY A 1 104 ? 7.527 2.279 -12.991 1.00 83.56 104 GLY A CA 1
ATOM 766 C C . GLY A 1 104 ? 8.177 1.125 -13.754 1.00 83.56 104 GLY A C 1
ATOM 767 O O . GLY A 1 104 ? 9.024 1.354 -14.613 1.00 83.56 104 GLY A O 1
ATOM 768 N N . LEU A 1 105 ? 7.714 -0.107 -13.522 1.00 84.75 105 LEU A N 1
ATOM 769 C CA . LEU A 1 105 ? 8.209 -1.286 -14.236 1.00 84.75 105 LEU A CA 1
ATOM 770 C C . LEU A 1 105 ? 8.072 -1.138 -15.759 1.00 84.75 105 LEU A C 1
ATOM 772 O O . LEU A 1 105 ? 9.021 -1.406 -16.492 1.00 84.75 105 LEU A O 1
ATOM 776 N N . THR A 1 106 ? 6.911 -0.682 -16.231 1.00 87.69 106 THR A N 1
ATOM 777 C CA . THR A 1 106 ? 6.642 -0.510 -17.665 1.00 87.69 106 THR A CA 1
ATOM 778 C C . THR A 1 106 ? 7.591 0.5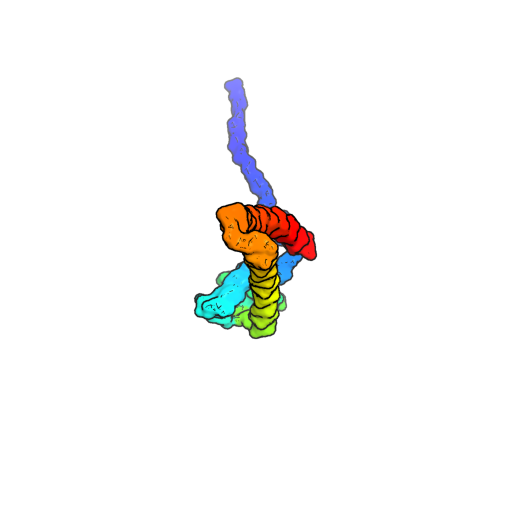14 -18.281 1.00 87.69 106 THR A C 1
ATOM 780 O O . THR A 1 106 ? 8.200 0.237 -19.311 1.00 87.69 106 THR A O 1
ATOM 783 N N . ILE A 1 107 ? 7.770 1.670 -17.634 1.00 89.00 107 ILE A N 1
ATOM 784 C CA . ILE A 1 107 ? 8.683 2.720 -18.106 1.00 89.00 107 ILE A CA 1
ATOM 785 C C . ILE A 1 107 ? 10.122 2.197 -18.156 1.00 89.00 107 ILE A C 1
ATOM 787 O O . ILE A 1 107 ? 10.790 2.363 -19.175 1.00 89.00 107 ILE A O 1
ATOM 791 N N . GLY A 1 108 ? 10.588 1.523 -17.100 1.00 84.88 108 GLY A N 1
ATOM 792 C CA . GLY A 1 108 ? 11.941 0.969 -17.043 1.00 84.88 108 GLY A CA 1
ATOM 793 C C . GLY A 1 108 ? 12.217 -0.038 -18.161 1.00 84.88 108 GLY A C 1
ATOM 794 O O . GLY A 1 108 ? 13.241 0.056 -18.836 1.00 84.88 108 GLY A O 1
ATOM 795 N N . VAL A 1 109 ? 11.280 -0.959 -18.410 1.00 87.31 109 VAL A N 1
ATOM 796 C CA . VAL A 1 109 ? 11.392 -1.951 -19.493 1.00 87.31 109 VAL A CA 1
ATOM 797 C C . VAL A 1 109 ? 11.407 -1.276 -20.863 1.00 87.31 109 VAL A C 1
ATOM 799 O O . VAL A 1 109 ? 12.270 -1.587 -21.682 1.00 87.31 109 VAL A O 1
ATOM 802 N N . VAL A 1 110 ? 10.491 -0.337 -21.116 1.00 90.50 110 VAL A N 1
ATOM 803 C CA . VAL A 1 110 ? 10.426 0.380 -22.399 1.00 90.50 110 VAL A CA 1
ATOM 804 C C . VAL A 1 110 ? 11.730 1.125 -22.661 1.00 90.50 110 VAL A C 1
ATOM 806 O O . VAL A 1 110 ? 12.319 0.957 -23.726 1.00 90.50 110 VAL A O 1
ATOM 809 N N . LEU A 1 111 ? 12.223 1.897 -21.689 1.00 86.69 111 LEU A N 1
ATOM 810 C CA . LEU A 1 111 ? 13.462 2.656 -21.856 1.00 86.69 111 LEU A CA 1
ATOM 811 C C . LEU A 1 111 ? 14.677 1.744 -22.053 1.00 86.69 111 LEU A C 1
ATOM 813 O O . LEU A 1 111 ? 15.551 2.072 -22.852 1.00 86.69 111 LEU A O 1
ATOM 817 N N . ALA A 1 112 ? 14.726 0.590 -21.380 1.00 82.69 112 ALA A N 1
ATOM 818 C CA . ALA A 1 112 ? 15.805 -0.373 -21.571 1.00 82.69 112 ALA A CA 1
ATOM 819 C C . ALA A 1 112 ? 15.789 -0.959 -22.992 1.00 82.69 112 ALA A C 1
ATOM 821 O O . ALA A 1 112 ? 16.843 -1.138 -23.595 1.00 82.69 112 ALA A O 1
ATOM 822 N N . LEU A 1 113 ? 14.609 -1.207 -23.566 1.00 84.25 113 LEU A N 1
ATOM 823 C CA . LEU A 1 113 ? 14.473 -1.770 -24.913 1.00 84.25 113 LEU A CA 1
ATOM 824 C C . LEU A 1 113 ? 14.741 -0.765 -26.045 1.00 84.25 113 LEU A C 1
ATOM 826 O O . LEU A 1 113 ? 15.125 -1.186 -27.136 1.00 84.25 113 LEU A O 1
ATOM 830 N N . VAL A 1 114 ? 14.582 0.543 -25.813 1.00 87.50 114 VAL A N 1
ATOM 831 C CA . VAL A 1 114 ? 14.789 1.591 -26.834 1.00 87.50 114 VAL A CA 1
ATOM 832 C C . VAL A 1 114 ? 16.167 1.488 -27.522 1.00 87.50 114 VAL A C 1
ATOM 834 O O . VAL A 1 114 ? 16.200 1.408 -28.751 1.00 87.50 114 VAL A O 1
ATOM 837 N N . PRO A 1 115 ? 17.307 1.409 -26.808 1.00 78.94 115 PRO A N 1
ATOM 838 C CA . PRO A 1 115 ? 18.617 1.230 -27.435 1.00 78.94 115 PRO A CA 1
ATOM 839 C C . PRO A 1 115 ? 18.712 -0.011 -28.331 1.00 78.94 115 PRO A C 1
ATOM 841 O O . PRO A 1 115 ? 19.299 0.062 -29.408 1.00 78.94 115 PRO A O 1
ATOM 844 N N . LEU A 1 116 ? 18.112 -1.137 -27.927 1.00 81.31 116 LEU A N 1
ATOM 845 C CA . LEU A 1 116 ? 18.114 -2.361 -28.734 1.00 81.31 116 LEU A CA 1
ATOM 846 C C . LEU A 1 116 ? 17.294 -2.192 -30.018 1.00 81.31 116 LEU A C 1
ATOM 848 O O . LEU A 1 116 ? 17.690 -2.707 -31.061 1.00 81.31 116 LEU A O 1
ATOM 852 N N . ALA A 1 117 ? 16.174 -1.470 -29.947 1.00 83.81 117 ALA A N 1
ATOM 853 C CA . ALA A 1 117 ? 15.275 -1.280 -31.080 1.00 83.81 117 ALA A CA 1
ATOM 854 C C . ALA A 1 117 ? 15.854 -0.345 -32.156 1.00 83.81 117 ALA A C 1
ATOM 856 O O . ALA A 1 117 ? 15.599 -0.555 -33.340 1.00 83.81 117 ALA A O 1
ATOM 857 N N . PHE A 1 118 ? 16.634 0.670 -31.760 1.00 85.19 118 PHE A N 1
ATOM 858 C CA . PHE A 1 118 ? 17.091 1.729 -32.673 1.00 85.19 118 PHE A CA 1
ATOM 859 C C . PHE A 1 118 ? 18.590 1.709 -33.002 1.00 85.19 118 PHE A C 1
ATOM 861 O O . PHE A 1 118 ? 18.969 2.215 -34.054 1.00 85.19 118 PHE A O 1
ATOM 868 N N . ALA A 1 119 ? 19.450 1.145 -32.146 1.00 79.31 119 ALA A N 1
ATOM 869 C CA . ALA A 1 119 ? 20.908 1.178 -32.335 1.00 79.31 119 ALA A CA 1
ATOM 870 C C . ALA A 1 119 ? 21.532 -0.193 -32.665 1.00 79.31 119 ALA A C 1
ATOM 872 O O . ALA A 1 119 ? 22.745 -0.293 -32.849 1.00 79.31 119 ALA A O 1
ATOM 873 N N . GLY A 1 120 ? 20.715 -1.246 -32.774 1.00 76.00 120 GLY A N 1
ATOM 874 C CA . GLY A 1 120 ? 21.177 -2.606 -33.048 1.00 76.00 120 GLY A CA 1
ATOM 875 C C . GLY A 1 120 ? 21.903 -3.256 -31.865 1.00 76.00 120 GLY A C 1
ATOM 876 O O . GLY A 1 120 ? 22.155 -2.642 -30.825 1.00 76.00 120 GLY A O 1
ATOM 877 N N . VAL A 1 121 ? 22.230 -4.543 -32.005 1.00 82.56 121 VAL A N 1
ATOM 878 C CA . VAL A 1 121 ? 22.893 -5.314 -30.942 1.00 82.56 121 VAL A CA 1
ATOM 879 C C . VAL A 1 121 ? 24.405 -5.180 -31.088 1.00 82.56 121 VAL A C 1
ATOM 881 O O . VAL A 1 121 ? 25.029 -5.782 -31.956 1.00 82.56 121 VAL A O 1
ATOM 884 N N . THR A 1 122 ? 24.990 -4.372 -30.217 1.00 89.44 122 THR A N 1
ATOM 885 C CA . THR A 1 122 ? 26.425 -4.151 -30.070 1.00 89.44 122 THR A CA 1
ATOM 886 C C . THR A 1 122 ? 26.787 -4.308 -28.597 1.00 89.44 122 THR A C 1
ATOM 888 O O . THR A 1 122 ? 25.920 -4.305 -27.719 1.00 89.44 122 THR A O 1
ATOM 891 N N . TRP A 1 123 ? 28.079 -4.423 -28.294 1.00 84.94 123 TRP A N 1
ATOM 892 C CA . TRP A 1 123 ? 28.527 -4.521 -26.904 1.00 84.94 123 TRP A CA 1
ATOM 893 C C . TRP A 1 123 ? 28.097 -3.303 -26.075 1.00 84.94 123 TRP A C 1
ATOM 895 O O . TRP A 1 123 ? 27.640 -3.454 -24.949 1.00 84.94 123 TRP A O 1
ATOM 905 N N . TRP A 1 124 ? 28.117 -2.108 -26.672 1.00 83.25 124 TRP A N 1
ATOM 906 C CA . TRP A 1 124 ? 27.668 -0.877 -26.023 1.00 83.25 124 TRP A CA 1
ATOM 907 C C . TRP A 1 124 ? 26.168 -0.849 -25.730 1.00 83.25 124 TRP A C 1
ATOM 909 O O . TRP A 1 124 ? 25.780 -0.385 -24.660 1.00 83.25 124 TRP A O 1
ATOM 919 N N . THR A 1 125 ? 25.320 -1.371 -26.623 1.00 83.19 125 THR A N 1
ATOM 920 C CA . THR A 1 125 ? 23.871 -1.427 -26.368 1.00 83.19 125 THR A CA 1
ATOM 921 C C . THR A 1 125 ? 23.506 -2.447 -25.295 1.00 83.19 125 THR A C 1
ATOM 923 O O . THR A 1 125 ? 22.593 -2.183 -24.515 1.00 83.19 125 THR A O 1
ATOM 926 N N . LEU A 1 126 ? 24.246 -3.554 -25.170 1.00 82.00 126 LEU A N 1
ATOM 927 C CA . LEU A 1 126 ? 24.069 -4.498 -24.060 1.00 82.00 126 LEU A CA 1
ATOM 928 C C . LEU A 1 126 ? 24.464 -3.878 -22.714 1.00 82.00 126 LEU A C 1
ATOM 930 O O . LEU A 1 126 ? 23.697 -3.959 -21.754 1.00 82.00 126 LEU A O 1
ATOM 934 N N . THR A 1 127 ? 25.613 -3.202 -22.639 1.00 86.56 127 THR A N 1
ATOM 935 C CA . THR A 1 127 ? 26.028 -2.512 -21.408 1.00 86.56 127 THR A CA 1
ATOM 936 C C . THR A 1 127 ? 25.057 -1.389 -21.046 1.00 86.56 127 THR A C 1
ATOM 938 O O . THR A 1 127 ? 24.712 -1.235 -19.877 1.00 86.56 127 THR A O 1
ATOM 941 N N . ALA A 1 128 ? 24.563 -0.640 -22.039 1.00 84.62 128 ALA A N 1
ATOM 942 C CA . ALA A 1 128 ? 23.552 0.393 -21.836 1.00 84.62 128 ALA A CA 1
ATOM 943 C C . ALA A 1 128 ? 22.229 -0.192 -21.322 1.00 84.62 128 ALA A C 1
ATOM 945 O O . ALA A 1 128 ? 21.657 0.366 -20.395 1.00 84.62 128 ALA A O 1
ATOM 946 N N . PHE A 1 129 ? 21.770 -1.329 -21.855 1.00 83.50 129 PHE A N 1
ATOM 947 C CA . PHE A 1 129 ? 20.558 -2.013 -21.395 1.00 83.50 129 PHE A CA 1
ATOM 948 C C . PHE A 1 129 ? 20.633 -2.384 -19.908 1.00 83.50 129 PHE A C 1
ATOM 950 O O . PHE A 1 129 ? 19.787 -1.968 -19.115 1.00 83.50 129 PHE A O 1
ATOM 957 N N . PHE A 1 130 ? 21.670 -3.127 -19.509 1.00 88.56 130 PHE A N 1
ATOM 958 C CA . PHE A 1 130 ? 21.834 -3.538 -18.112 1.00 88.56 130 PHE A CA 1
ATOM 959 C C . PHE A 1 130 ? 22.130 -2.348 -17.197 1.00 88.56 130 PHE A C 1
ATOM 961 O O . PHE A 1 130 ? 21.584 -2.272 -16.097 1.00 88.56 130 PHE A O 1
ATOM 968 N N . GLY A 1 131 ? 22.942 -1.395 -17.660 1.00 91.44 131 GLY A N 1
ATOM 969 C CA . GLY A 1 131 ? 23.220 -0.157 -16.938 1.00 91.44 131 GLY A CA 1
ATOM 970 C C . GLY A 1 131 ? 21.950 0.646 -16.673 1.00 91.44 131 GLY A C 1
ATOM 971 O O . GLY A 1 131 ? 21.741 1.103 -15.551 1.00 91.44 131 GLY A O 1
ATOM 972 N N . LEU A 1 132 ? 21.061 0.751 -17.663 1.00 89.12 132 LEU A N 1
ATOM 973 C CA . LEU A 1 132 ? 19.788 1.444 -17.519 1.00 89.12 132 LEU A CA 1
ATOM 974 C C . LEU A 1 132 ? 18.846 0.712 -16.559 1.00 89.12 132 LEU A C 1
ATOM 976 O O . LEU A 1 132 ? 18.204 1.368 -15.747 1.00 89.12 132 LEU A O 1
ATOM 980 N N . LEU A 1 133 ? 18.790 -0.624 -16.592 1.00 86.94 133 LEU A N 1
ATOM 981 C CA . LEU A 1 133 ? 17.999 -1.399 -15.630 1.00 86.94 133 LEU A CA 1
ATOM 982 C C . LEU A 1 133 ? 18.485 -1.197 -14.190 1.00 86.94 133 LEU A C 1
ATOM 984 O O . LEU A 1 133 ? 17.672 -0.946 -13.301 1.00 86.94 133 LEU A O 1
ATOM 988 N N . ILE A 1 134 ? 19.801 -1.267 -13.960 1.00 90.62 134 ILE A N 1
ATOM 989 C CA . ILE A 1 134 ? 20.398 -1.053 -12.634 1.00 90.62 134 ILE A CA 1
ATOM 990 C C . ILE A 1 134 ? 20.142 0.381 -12.168 1.00 90.62 134 ILE A C 1
ATOM 992 O O . ILE A 1 134 ? 19.669 0.592 -11.051 1.00 90.62 134 ILE A O 1
ATOM 996 N N . PHE A 1 135 ? 20.412 1.366 -13.028 1.00 9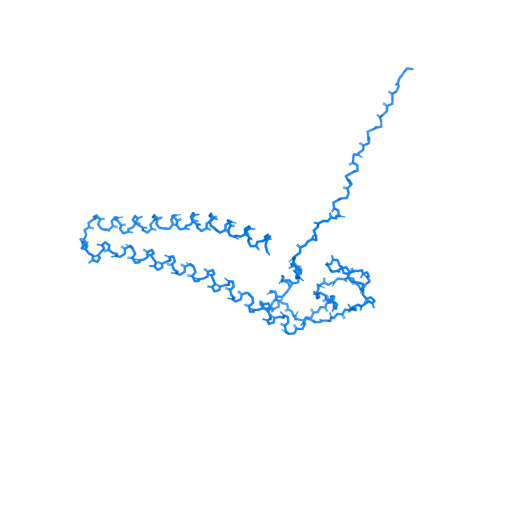0.75 135 PHE A N 1
ATOM 997 C CA . PHE A 1 135 ? 20.165 2.771 -12.726 1.00 90.75 135 PHE A CA 1
ATOM 998 C C . PHE A 1 135 ? 18.693 3.012 -12.398 1.00 90.75 135 PHE A C 1
ATOM 1000 O O . PHE A 1 135 ? 18.389 3.612 -11.373 1.00 90.75 135 PHE A O 1
ATOM 1007 N N . PHE A 1 136 ? 17.777 2.511 -13.226 1.00 87.56 136 PHE A N 1
ATOM 1008 C CA . PHE A 1 136 ? 16.345 2.699 -13.042 1.00 87.56 136 PHE A CA 1
ATOM 1009 C C . PHE A 1 136 ? 15.839 2.033 -11.762 1.00 87.56 136 PHE A C 1
ATOM 1011 O O . PHE A 1 136 ? 15.011 2.618 -11.067 1.00 87.56 136 PHE A O 1
ATOM 1018 N N . TYR A 1 137 ? 16.355 0.851 -11.414 1.00 86.62 137 TYR A N 1
ATOM 1019 C CA . TYR A 1 137 ? 16.058 0.194 -10.143 1.00 86.62 137 TYR A CA 1
ATOM 1020 C C . TYR A 1 137 ? 16.489 1.057 -8.952 1.00 86.62 137 TYR A C 1
ATOM 1022 O O . TYR A 1 137 ? 15.668 1.364 -8.087 1.00 86.62 137 TYR A O 1
ATOM 1030 N N . ILE A 1 138 ? 17.752 1.500 -8.930 1.00 90.94 138 ILE A N 1
ATOM 1031 C CA . ILE A 1 138 ? 18.291 2.325 -7.840 1.00 90.94 138 ILE A CA 1
ATOM 1032 C C . ILE A 1 138 ? 17.531 3.650 -7.763 1.00 90.94 138 ILE A C 1
ATOM 1034 O O . ILE A 1 138 ? 17.069 4.039 -6.692 1.00 90.94 138 ILE A O 1
ATOM 1038 N N . PHE A 1 139 ? 17.364 4.332 -8.893 1.00 89.25 139 PHE A N 1
ATOM 1039 C CA . PHE A 1 139 ? 16.650 5.599 -8.984 1.00 89.25 139 PHE A CA 1
ATOM 1040 C C . PHE A 1 139 ? 15.215 5.461 -8.474 1.00 89.25 139 PHE A C 1
ATOM 1042 O O . PHE A 1 139 ? 14.808 6.210 -7.591 1.00 89.25 139 PHE A O 1
ATOM 1049 N N . SER A 1 140 ? 14.474 4.459 -8.952 1.00 83.50 140 SER A N 1
ATOM 1050 C CA . SER A 1 140 ? 13.085 4.232 -8.542 1.00 83.50 140 SER A CA 1
ATOM 1051 C C . SER A 1 140 ? 12.969 3.893 -7.060 1.00 83.50 140 SER A C 1
ATOM 1053 O O . SER A 1 140 ? 12.054 4.388 -6.410 1.00 83.50 140 SER A O 1
ATOM 1055 N N . ALA A 1 141 ? 13.891 3.104 -6.501 1.00 85.38 141 ALA A N 1
ATOM 1056 C CA . ALA A 1 141 ? 13.898 2.790 -5.073 1.00 85.38 141 ALA A CA 1
ATOM 1057 C C . ALA A 1 141 ? 14.105 4.048 -4.211 1.00 85.38 141 ALA A C 1
ATOM 1059 O O . ALA A 1 141 ? 13.384 4.255 -3.236 1.00 85.38 141 ALA A O 1
ATOM 1060 N N . ASN A 1 142 ? 15.037 4.922 -4.602 1.00 90.19 142 ASN A N 1
ATOM 1061 C CA . ASN A 1 142 ? 15.291 6.179 -3.895 1.00 90.19 142 ASN A CA 1
ATOM 1062 C C . ASN A 1 142 ? 14.110 7.150 -4.024 1.00 90.19 142 ASN A C 1
ATOM 1064 O O . ASN A 1 142 ? 13.650 7.704 -3.029 1.00 90.19 142 ASN A O 1
ATOM 1068 N N . VAL A 1 143 ? 13.574 7.310 -5.236 1.00 86.81 143 VAL A N 1
ATOM 1069 C CA . VAL A 1 143 ? 12.403 8.153 -5.513 1.00 86.81 143 VAL A CA 1
ATOM 1070 C C . VAL A 1 143 ? 11.183 7.660 -4.736 1.00 86.81 143 VAL A C 1
ATOM 1072 O O . VAL A 1 143 ? 10.495 8.469 -4.119 1.00 86.81 143 VAL A O 1
ATOM 1075 N N . ALA A 1 144 ? 10.929 6.350 -4.712 1.00 82.38 144 ALA A N 1
ATOM 1076 C CA . ALA A 1 144 ? 9.825 5.765 -3.958 1.00 82.38 144 ALA A CA 1
ATOM 1077 C C . ALA A 1 144 ? 9.972 5.993 -2.450 1.00 82.38 144 ALA A C 1
ATOM 1079 O O . ALA A 1 144 ? 8.979 6.313 -1.805 1.00 82.38 144 ALA A O 1
ATOM 1080 N N . ASN A 1 145 ? 11.185 5.888 -1.899 1.00 82.19 145 ASN A N 1
ATOM 1081 C CA . ASN A 1 145 ? 11.419 6.171 -0.486 1.00 82.19 145 ASN A CA 1
ATOM 1082 C C . ASN A 1 145 ? 11.173 7.656 -0.175 1.00 82.19 145 ASN A C 1
ATOM 1084 O O . ASN A 1 145 ? 10.376 7.987 0.692 1.00 82.19 145 ASN A O 1
ATOM 1088 N N . SER A 1 146 ? 11.777 8.570 -0.941 1.00 83.94 146 SER A N 1
ATOM 1089 C CA . SER A 1 146 ? 11.655 10.010 -0.682 1.00 83.94 146 SER A CA 1
ATOM 1090 C C . SER A 1 146 ? 10.246 10.565 -0.921 1.00 83.94 146 SER A C 1
ATOM 1092 O O . SER A 1 146 ? 9.736 11.319 -0.092 1.00 83.94 146 SER A O 1
ATOM 1094 N N . LEU A 1 147 ? 9.596 10.216 -2.039 1.00 81.06 147 LEU A N 1
ATOM 1095 C CA . LEU A 1 147 ? 8.219 10.654 -2.297 1.00 81.06 147 LEU A CA 1
ATOM 1096 C C . LEU A 1 147 ? 7.206 9.908 -1.433 1.00 81.06 147 LEU A C 1
ATOM 1098 O O . LEU A 1 147 ? 6.198 10.505 -1.060 1.00 81.06 147 LEU A O 1
ATOM 1102 N N . GLY A 1 148 ? 7.457 8.636 -1.119 1.00 75.62 148 GLY A N 1
ATOM 1103 C CA . GLY A 1 148 ? 6.615 7.845 -0.227 1.00 75.62 148 GLY A CA 1
ATOM 1104 C C . GLY A 1 148 ? 6.550 8.462 1.164 1.00 75.62 148 GLY A C 1
ATOM 1105 O O . GLY A 1 148 ? 5.452 8.699 1.665 1.00 75.62 148 GLY A O 1
ATOM 1106 N N . ASP A 1 149 ? 7.704 8.823 1.728 1.00 76.38 149 ASP A N 1
ATOM 1107 C CA . ASP A 1 149 ? 7.785 9.475 3.035 1.00 76.38 149 ASP A CA 1
ATOM 1108 C C . ASP A 1 149 ? 7.071 10.836 3.011 1.00 76.38 149 ASP A C 1
ATOM 1110 O O . ASP A 1 149 ? 6.180 11.098 3.819 1.00 76.38 149 ASP A O 1
ATOM 1114 N N . ALA A 1 150 ? 7.379 11.692 2.030 1.00 77.69 150 ALA A N 1
ATOM 1115 C CA . ALA A 1 150 ? 6.796 13.033 1.937 1.00 77.69 150 ALA A CA 1
ATOM 1116 C C . ALA A 1 150 ? 5.270 13.022 1.716 1.00 77.69 150 ALA A C 1
ATOM 1118 O O . ALA A 1 150 ? 4.542 13.824 2.307 1.00 77.69 150 ALA A O 1
ATOM 1119 N N . TRP A 1 151 ? 4.768 12.121 0.867 1.00 75.25 151 TRP A N 1
ATOM 1120 C CA . TRP A 1 151 ? 3.333 11.981 0.625 1.00 75.25 151 TRP A CA 1
ATOM 1121 C C . TRP A 1 151 ? 2.626 11.344 1.825 1.00 75.25 151 TRP A C 1
ATOM 1123 O O . TRP A 1 151 ? 1.537 11.788 2.191 1.00 75.25 151 TRP A O 1
ATOM 1133 N N . GLY A 1 152 ? 3.259 10.355 2.464 1.00 65.69 152 GLY A N 1
ATOM 1134 C CA . GLY A 1 152 ? 2.762 9.695 3.668 1.00 65.69 152 GLY A CA 1
ATOM 1135 C C . GLY A 1 152 ? 2.569 10.670 4.827 1.00 65.69 152 GLY A C 1
ATOM 1136 O O . GLY A 1 152 ? 1.484 10.717 5.403 1.00 65.69 152 GLY A O 1
ATOM 1137 N N . TYR A 1 153 ? 3.558 11.524 5.108 1.00 71.06 153 TYR A N 1
ATOM 1138 C CA . TYR A 1 153 ? 3.429 12.544 6.155 1.00 71.06 153 TYR A CA 1
ATOM 1139 C C . TYR A 1 153 ? 2.321 13.556 5.855 1.00 71.06 153 TYR A C 1
ATOM 1141 O O . TYR A 1 153 ? 1.589 13.951 6.756 1.00 71.06 153 TYR A O 1
ATOM 1149 N N . ARG A 1 154 ? 2.152 13.953 4.589 1.00 70.81 154 ARG A N 1
ATOM 1150 C CA . ARG A 1 154 ? 1.135 14.943 4.208 1.00 70.81 154 ARG A CA 1
ATOM 1151 C C . ARG A 1 154 ? -0.293 14.394 4.260 1.00 70.81 154 ARG A C 1
ATOM 1153 O O . ARG A 1 154 ? -1.208 15.159 4.525 1.00 70.81 154 ARG A O 1
ATOM 1160 N N . TRP A 1 155 ? -0.491 13.104 3.994 1.00 65.50 155 TRP A N 1
ATOM 1161 C CA . TRP A 1 155 ? -1.795 12.440 4.134 1.00 65.50 155 TRP A CA 1
ATOM 1162 C C . TRP A 1 155 ? -2.101 11.978 5.558 1.00 65.50 155 TRP A C 1
ATOM 1164 O O . TRP A 1 155 ? -3.262 11.782 5.877 1.00 65.50 155 TRP A O 1
ATOM 1174 N N . GLY A 1 156 ? -1.090 11.788 6.408 1.00 54.62 156 GLY A N 1
ATOM 1175 C CA . GLY A 1 156 ? -1.304 11.491 7.827 1.00 54.62 156 GLY A CA 1
ATOM 1176 C C . GLY A 1 156 ? -1.661 12.717 8.677 1.00 54.62 156 GLY A C 1
ATOM 1177 O O . GLY A 1 156 ? -2.098 12.550 9.808 1.00 54.62 156 GLY A O 1
ATOM 1178 N N . LEU A 1 157 ? -1.452 13.930 8.151 1.00 50.84 157 LEU A N 1
ATOM 1179 C CA . LEU A 1 157 ? -1.687 15.209 8.837 1.00 50.84 157 LEU A CA 1
ATOM 1180 C C . LEU A 1 157 ? -2.893 15.998 8.284 1.00 50.84 157 LEU A C 1
ATOM 1182 O O . LEU A 1 157 ? -3.108 17.129 8.718 1.00 50.84 157 LEU A O 1
ATOM 1186 N N . ALA A 1 158 ? -3.618 15.457 7.300 1.00 41.25 158 ALA A N 1
ATOM 1187 C CA . ALA A 1 158 ? -4.727 16.112 6.598 1.00 41.25 158 ALA A CA 1
ATOM 1188 C C . ALA A 1 158 ? -5.959 15.206 6.558 1.00 41.25 158 ALA A C 1
ATOM 1190 O O . ALA A 1 158 ? -7.078 15.760 6.581 1.00 41.25 158 ALA A O 1
#

Mean predicted aligned error: 14.25 Å

Foldseek 3Di:
DDDDDDDDDPPDPDPPDDPDDDPLADPQRLVVLVCCVVVNDPQFAKAFQPRRRGDDDQADADPPPRHGCVVRNIDGGDDPVVSVVSVVVVVVVVCVVVVVVVVLVVVLVVVLCVCCVPVNDDPVNVCSSVVSNVVSVVVVVVVCVVVVVVVVVVVVVD